Protein AF-J9Q4H8-F1 (afdb_monomer_lite)

Fo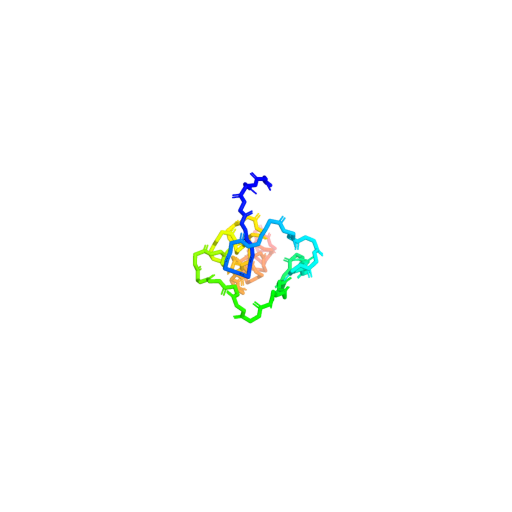ldseek 3Di:
DDDDDAFLQRHNPDVVQWDDDLADIDGDPSGDPVRVVVVCVVSVHPPPDVVVVVVVVVVVVVVVVD

Structure (mmCIF, N/CA/C/O backbone):
data_AF-J9Q4H8-F1
#
_entry.id   AF-J9Q4H8-F1
#
loop_
_atom_site.group_PDB
_atom_site.id
_atom_site.type_symbol
_atom_site.label_atom_id
_atom_site.label_alt_id
_atom_site.label_comp_id
_atom_site.label_asym_id
_atom_site.label_entity_id
_atom_site.label_seq_id
_atom_site.pdbx_PDB_ins_code
_atom_site.Cartn_x
_atom_site.Cartn_y
_atom_site.Cartn_z
_atom_site.occupancy
_atom_site.B_iso_or_equiv
_atom_site.auth_seq_id
_atom_site.auth_comp_id
_atom_site.auth_asym_id
_atom_site.auth_atom_id
_atom_site.pdbx_PDB_model_num
ATOM 1 N N . PRO A 1 1 ? -8.868 10.666 2.093 1.00 85.31 1 PRO A N 1
ATOM 2 C CA . PRO A 1 1 ? -7.971 11.588 1.352 1.00 85.31 1 PRO A CA 1
ATOM 3 C C . PRO A 1 1 ? -7.265 10.813 0.238 1.00 85.31 1 PRO A C 1
ATOM 5 O O . PRO A 1 1 ? -7.166 9.598 0.366 1.00 85.31 1 PRO A O 1
ATOM 8 N N . LEU A 1 2 ? -6.828 11.471 -0.836 1.00 93.12 2 LEU A N 1
ATOM 9 C CA . LEU A 1 2 ? -6.102 10.834 -1.941 1.00 93.12 2 LEU A CA 1
ATOM 10 C C . LEU A 1 2 ? -4.724 11.487 -2.062 1.00 93.12 2 LEU A C 1
ATOM 12 O O . LEU A 1 2 ? -4.617 12.705 -1.926 1.00 93.12 2 LEU A O 1
ATOM 16 N N . VAL A 1 3 ? -3.691 10.682 -2.300 1.00 95.06 3 VAL A N 1
ATOM 17 C CA . VAL A 1 3 ? -2.297 11.123 -2.446 1.00 95.06 3 VAL A CA 1
ATOM 18 C C . VAL A 1 3 ? -1.659 10.324 -3.581 1.00 95.06 3 VAL A C 1
ATOM 20 O O . VAL A 1 3 ? -1.913 9.129 -3.713 1.00 95.06 3 VAL A O 1
ATOM 23 N N . ALA A 1 4 ? -0.854 10.987 -4.411 1.00 95.88 4 ALA A N 1
ATOM 24 C CA . ALA A 1 4 ? -0.035 10.319 -5.417 1.00 95.88 4 ALA A CA 1
ATOM 25 C C . ALA A 1 4 ? 1.210 9.709 -4.755 1.00 95.88 4 ALA A C 1
ATOM 27 O O . ALA A 1 4 ? 1.862 10.365 -3.944 1.00 95.88 4 ALA A O 1
ATOM 28 N N . GLY A 1 5 ? 1.550 8.474 -5.116 1.00 95.81 5 GLY A N 1
ATOM 29 C CA . GLY A 1 5 ? 2.702 7.759 -4.575 1.00 95.81 5 GLY A CA 1
ATOM 30 C C . GLY A 1 5 ? 3.058 6.538 -5.414 1.00 95.81 5 GLY A C 1
ATOM 31 O O . GLY A 1 5 ? 2.399 6.253 -6.412 1.00 95.81 5 GLY A O 1
ATOM 32 N N . THR A 1 6 ? 4.105 5.837 -4.993 1.00 97.81 6 THR A N 1
ATOM 33 C CA . THR A 1 6 ? 4.603 4.592 -5.591 1.00 97.81 6 THR A CA 1
ATOM 34 C C . THR A 1 6 ? 4.698 3.495 -4.529 1.00 97.81 6 THR A C 1
ATOM 36 O O . THR A 1 6 ? 4.586 3.769 -3.333 1.00 97.81 6 THR A O 1
ATOM 39 N N . VAL A 1 7 ? 4.894 2.250 -4.959 1.00 97.56 7 VAL A N 1
ATOM 40 C CA . VAL A 1 7 ? 5.211 1.099 -4.092 1.00 97.56 7 VAL A CA 1
ATOM 41 C C . VAL A 1 7 ? 6.419 0.347 -4.640 1.00 97.56 7 VAL A C 1
ATOM 43 O O . VAL A 1 7 ? 6.775 0.521 -5.801 1.00 97.56 7 VAL A O 1
ATOM 46 N N . ASN A 1 8 ? 7.034 -0.537 -3.851 1.00 97.69 8 ASN A N 1
ATOM 47 C CA . ASN A 1 8 ? 8.116 -1.413 -4.320 1.00 97.69 8 ASN A CA 1
ATOM 48 C C . ASN A 1 8 ? 9.254 -0.669 -5.049 1.00 97.69 8 ASN A C 1
ATOM 50 O O . ASN A 1 8 ? 9.666 -1.079 -6.135 1.00 97.69 8 ASN A O 1
ATOM 54 N N . ARG A 1 9 ? 9.757 0.426 -4.459 1.00 97.38 9 ARG A N 1
ATOM 55 C CA . ARG A 1 9 ? 10.873 1.222 -4.995 1.00 97.38 9 ARG A CA 1
ATOM 56 C C . ARG A 1 9 ? 10.537 1.893 -6.335 1.00 97.38 9 ARG A C 1
ATOM 58 O O . ARG A 1 9 ? 11.307 1.819 -7.293 1.00 97.38 9 ARG A O 1
ATOM 65 N N . GLY A 1 10 ? 9.411 2.602 -6.382 1.00 96.44 10 GLY A N 1
ATOM 66 C CA . GLY A 1 10 ? 9.046 3.442 -7.527 1.00 96.44 10 GLY A CA 1
ATOM 67 C C . GLY A 1 10 ? 8.103 2.796 -8.543 1.00 96.44 10 GLY A C 1
ATOM 68 O O . GLY A 1 10 ? 7.903 3.365 -9.613 1.00 96.44 10 GLY A O 1
ATOM 69 N N . SER A 1 11 ? 7.512 1.639 -8.239 1.00 96.88 11 SER A N 1
ATOM 70 C CA . SER A 1 11 ? 6.455 1.057 -9.067 1.00 96.88 11 SER A CA 1
ATOM 71 C C . SER A 1 11 ? 5.174 1.886 -8.969 1.00 96.88 11 SER A C 1
ATOM 73 O O . SER A 1 11 ? 4.689 2.200 -7.881 1.00 96.88 11 SER A O 1
ATOM 75 N N . ASP A 1 12 ? 4.603 2.205 -10.125 1.00 95.94 12 ASP A N 1
ATOM 76 C CA . ASP A 1 12 ? 3.325 2.898 -10.294 1.00 95.94 12 ASP A CA 1
ATOM 77 C C . ASP A 1 12 ? 2.115 1.944 -10.248 1.00 95.94 12 ASP A C 1
ATOM 79 O O . ASP A 1 12 ? 0.965 2.381 -10.177 1.00 95.94 12 ASP A O 1
ATOM 83 N N . VAL A 1 13 ? 2.353 0.628 -10.218 1.00 96.06 13 VAL A N 1
ATOM 84 C CA . VAL A 1 13 ? 1.308 -0.406 -10.189 1.00 96.06 13 VAL A CA 1
ATOM 85 C C . VAL A 1 13 ? 0.860 -0.694 -8.749 1.00 96.06 13 VAL A C 1
ATOM 87 O O . VAL A 1 13 ? 1.008 -1.801 -8.227 1.00 96.06 13 VAL A O 1
ATOM 90 N N . ILE A 1 14 ? 0.275 0.314 -8.096 1.00 95.50 14 ILE A N 1
ATOM 91 C CA . ILE A 1 14 ? -0.107 0.268 -6.671 1.00 95.50 14 ILE A CA 1
ATOM 92 C C . ILE A 1 14 ? -1.030 -0.918 -6.357 1.00 95.50 14 ILE A C 1
ATOM 94 O O . ILE A 1 14 ? -0.783 -1.661 -5.412 1.00 95.50 14 ILE A O 1
ATOM 98 N N . GLY A 1 15 ? -2.059 -1.143 -7.181 1.00 95.00 15 GLY A N 1
ATOM 99 C CA . GLY A 1 15 ? -3.067 -2.181 -6.932 1.00 95.00 15 GLY A CA 1
ATOM 100 C C . GLY A 1 15 ? -2.542 -3.620 -6.994 1.00 95.00 15 GLY A C 1
ATOM 101 O O . GLY A 1 15 ? -3.162 -4.511 -6.424 1.00 95.00 15 GLY A O 1
ATOM 102 N N . ALA A 1 16 ? -1.410 -3.856 -7.664 1.00 96.25 16 ALA A N 1
ATOM 103 C CA . ALA A 1 16 ? -0.747 -5.162 -7.663 1.00 96.25 16 ALA A CA 1
ATOM 104 C C . ALA A 1 16 ? 0.323 -5.271 -6.565 1.00 96.25 16 ALA A C 1
ATO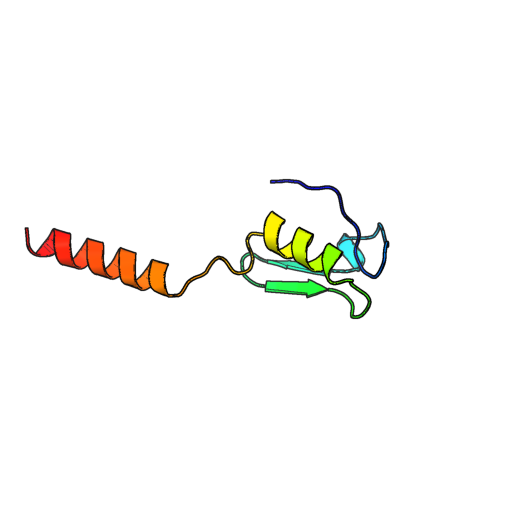M 106 O O . ALA A 1 16 ? 0.652 -6.374 -6.134 1.00 96.25 16 ALA A O 1
ATOM 107 N N . GLY A 1 17 ? 0.890 -4.139 -6.138 1.00 95.75 17 GLY A N 1
ATOM 108 C CA . GLY A 1 17 ? 2.009 -4.091 -5.201 1.00 95.75 17 GLY A CA 1
ATOM 109 C C . GLY A 1 17 ? 1.619 -4.021 -3.726 1.00 95.75 17 GLY A C 1
ATOM 110 O O . GLY A 1 17 ? 2.484 -4.245 -2.875 1.00 95.75 17 GLY A O 1
ATOM 111 N N . MET A 1 18 ? 0.354 -3.724 -3.415 1.00 96.12 18 MET A N 1
ATOM 112 C CA . MET A 1 18 ? -0.148 -3.692 -2.044 1.00 96.12 18 MET A CA 1
ATOM 113 C C . MET A 1 18 ? -1.650 -3.981 -1.945 1.00 96.12 18 MET A C 1
ATOM 115 O O . MET A 1 18 ? -2.416 -3.721 -2.870 1.00 96.12 18 MET A O 1
ATOM 119 N N . VAL A 1 19 ? -2.077 -4.458 -0.777 1.00 97.31 19 VAL A N 1
ATOM 120 C CA . VAL A 1 19 ? -3.486 -4.558 -0.374 1.00 97.31 19 VAL A CA 1
ATOM 121 C C . VAL A 1 19 ? -3.654 -3.939 1.006 1.00 97.31 19 VAL A C 1
ATOM 123 O O . VAL A 1 19 ? -2.806 -4.113 1.879 1.00 97.31 19 VAL A O 1
ATOM 126 N N . VAL A 1 20 ? -4.742 -3.206 1.215 1.00 96.62 20 VAL A N 1
ATOM 127 C CA . VAL A 1 20 ? -4.954 -2.425 2.438 1.00 96.62 20 VAL A CA 1
ATOM 128 C C . VAL A 1 20 ? -6.406 -2.493 2.883 1.00 96.62 20 VAL A C 1
ATOM 130 O O . VAL A 1 20 ? -7.321 -2.547 2.060 1.00 96.62 20 VAL A O 1
ATOM 133 N N . ASN A 1 21 ? -6.604 -2.491 4.197 1.00 94.38 21 ASN A N 1
ATOM 134 C CA . ASN A 1 21 ? -7.887 -2.248 4.838 1.00 94.38 21 A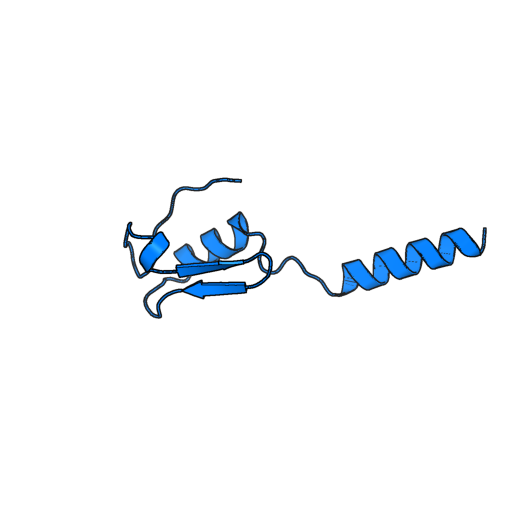SN A CA 1
ATOM 135 C C . ASN A 1 21 ? -7.737 -1.153 5.913 1.00 94.38 21 ASN A C 1
ATOM 137 O O . ASN A 1 21 ? -6.672 -0.564 6.080 1.00 94.38 21 ASN A O 1
ATOM 141 N N . ASP A 1 22 ? -8.796 -0.924 6.683 1.00 91.44 22 ASP A N 1
ATOM 142 C CA . ASP A 1 22 ? -8.888 0.146 7.684 1.00 91.44 22 ASP A CA 1
ATOM 143 C C . ASP A 1 22 ? -7.901 0.042 8.869 1.00 91.44 22 ASP A C 1
ATOM 145 O O . ASP A 1 22 ? -7.888 0.919 9.737 1.00 91.44 22 ASP A O 1
ATOM 149 N N . TRP A 1 23 ? -7.131 -1.044 8.991 1.00 91.38 23 TRP A N 1
ATOM 150 C CA . TRP A 1 23 ? -6.223 -1.266 10.125 1.00 91.38 23 TRP A CA 1
ATOM 151 C C . TRP A 1 23 ? -4.903 -1.955 9.788 1.00 91.38 23 TRP A C 1
ATOM 153 O O . TRP A 1 23 ? -4.049 -2.071 10.666 1.00 91.38 23 TRP A O 1
ATOM 163 N N . ILE A 1 24 ? -4.720 -2.436 8.561 1.00 93.06 24 ILE A N 1
ATOM 164 C CA . ILE A 1 24 ? -3.482 -3.066 8.121 1.00 93.06 24 ILE A CA 1
ATOM 165 C C . ILE A 1 24 ? -3.265 -2.858 6.623 1.00 93.06 24 ILE A C 1
ATOM 167 O O . ILE A 1 24 ? -4.201 -2.878 5.824 1.00 93.06 24 ILE A O 1
ATOM 171 N N . SER A 1 25 ? -1.998 -2.704 6.249 1.00 95.31 25 SER A N 1
ATOM 172 C CA . SER A 1 25 ? -1.534 -2.690 4.867 1.00 95.31 25 SER A CA 1
ATOM 173 C C . SER A 1 25 ? -0.471 -3.764 4.679 1.00 95.31 25 SER A C 1
ATOM 175 O O . SER A 1 25 ? 0.446 -3.879 5.491 1.00 95.31 25 SER A O 1
ATOM 177 N N . PHE A 1 26 ? -0.578 -4.527 3.596 1.00 96.12 26 PHE A N 1
ATOM 178 C CA . PHE A 1 26 ? 0.440 -5.470 3.149 1.00 96.12 26 PHE A CA 1
ATOM 179 C C . PHE A 1 26 ? 1.029 -4.964 1.838 1.00 96.12 26 PHE A C 1
ATOM 181 O O . PHE A 1 26 ? 0.300 -4.786 0.864 1.00 96.12 26 PHE A O 1
ATOM 188 N N . CYS A 1 27 ? 2.342 -4.757 1.814 1.00 96.88 27 CYS A N 1
ATOM 189 C CA . CYS A 1 27 ? 3.084 -4.271 0.653 1.00 96.88 27 CYS A CA 1
ATOM 190 C C . CYS A 1 27 ? 4.221 -5.245 0.325 1.00 96.88 27 CYS A C 1
ATOM 192 O O . CYS A 1 27 ? 4.637 -6.033 1.180 1.00 96.88 27 CYS A O 1
ATOM 194 N N . GLY A 1 28 ? 4.741 -5.195 -0.901 1.00 96.88 28 GLY A N 1
ATOM 195 C CA . GLY A 1 28 ? 5.924 -5.975 -1.265 1.00 96.88 28 GLY A CA 1
ATOM 196 C C . GLY A 1 28 ? 7.177 -5.542 -0.491 1.00 96.88 28 GLY A C 1
ATOM 197 O O . GLY A 1 28 ? 7.295 -4.397 -0.046 1.00 96.88 28 GLY A O 1
ATOM 198 N N . LEU A 1 29 ? 8.120 -6.477 -0.339 1.00 97.19 29 LEU A N 1
ATOM 199 C CA . LEU A 1 29 ? 9.335 -6.323 0.478 1.00 97.19 29 LEU A CA 1
ATOM 200 C C . LEU A 1 29 ? 10.225 -5.147 0.039 1.00 97.19 29 LEU A C 1
ATOM 202 O O . LEU A 1 29 ? 10.909 -4.551 0.865 1.00 97.19 29 LEU A O 1
ATOM 206 N N . ASP A 1 30 ? 10.192 -4.791 -1.243 1.00 97.81 30 ASP A N 1
ATOM 207 C CA . ASP A 1 30 ? 11.008 -3.709 -1.799 1.00 97.81 30 ASP A CA 1
ATOM 208 C C . ASP A 1 30 ? 10.429 -2.308 -1.547 1.00 97.81 30 ASP A C 1
ATOM 210 O O . ASP A 1 30 ? 11.028 -1.312 -1.961 1.00 97.81 30 ASP A O 1
ATOM 214 N N . THR A 1 31 ? 9.268 -2.204 -0.890 1.00 98.06 31 THR A N 1
ATOM 215 C CA . THR A 1 31 ? 8.651 -0.912 -0.569 1.00 98.06 31 THR A CA 1
ATOM 216 C C . THR A 1 31 ? 9.535 -0.141 0.409 1.00 98.06 31 THR A C 1
ATOM 218 O O . THR A 1 31 ? 9.919 -0.633 1.469 1.00 98.06 31 THR A O 1
ATOM 221 N N . THR A 1 32 ? 9.882 1.085 0.039 1.00 98.00 32 THR A N 1
ATOM 222 C CA . THR A 1 32 ? 10.805 1.930 0.803 1.00 98.00 32 THR A CA 1
ATOM 223 C C . THR A 1 32 ? 10.126 2.555 2.022 1.00 98.00 32 THR A C 1
ATOM 225 O O . THR A 1 32 ? 8.906 2.702 2.067 1.00 98.00 32 THR A O 1
ATOM 228 N N . SER A 1 33 ? 10.911 2.996 3.011 1.00 97.12 33 SER A N 1
ATOM 229 C CA . SER A 1 33 ? 10.375 3.670 4.203 1.00 97.12 33 SER A CA 1
ATOM 230 C C . SER A 1 33 ? 9.577 4.932 3.866 1.00 97.12 33 SER A C 1
ATOM 232 O O . SER A 1 33 ? 8.561 5.192 4.500 1.00 97.12 33 SER A O 1
ATOM 234 N N . THR A 1 34 ? 9.984 5.690 2.843 1.00 96.50 34 THR A N 1
ATOM 235 C CA . THR A 1 34 ? 9.249 6.877 2.382 1.00 96.50 34 THR A CA 1
ATOM 236 C C . THR A 1 34 ? 7.894 6.514 1.778 1.00 96.50 34 THR A C 1
ATOM 238 O O . THR A 1 34 ? 6.906 7.183 2.070 1.00 96.50 34 THR A O 1
ATOM 241 N N . GLU A 1 35 ? 7.824 5.444 0.979 1.00 97.56 35 GLU A N 1
ATOM 242 C CA . GLU A 1 35 ? 6.555 4.928 0.446 1.00 97.56 35 GLU A CA 1
ATOM 243 C C . GLU A 1 35 ? 5.646 4.447 1.588 1.00 97.56 35 GLU A C 1
ATOM 245 O O . GLU A 1 35 ? 4.474 4.818 1.636 1.00 97.56 35 GLU A O 1
ATOM 250 N N . LEU A 1 36 ? 6.197 3.710 2.562 1.00 95.56 36 LEU A N 1
ATOM 251 C CA . LEU A 1 36 ? 5.458 3.261 3.746 1.00 95.56 36 LEU A CA 1
ATOM 252 C C . LEU A 1 36 ? 4.903 4.433 4.565 1.00 95.56 36 LEU A C 1
ATOM 254 O O . LEU A 1 36 ? 3.728 4.409 4.916 1.00 95.56 36 LEU A O 1
ATOM 258 N N . SER A 1 37 ? 5.681 5.494 4.800 1.00 95.06 37 SER A N 1
ATOM 259 C CA . SER A 1 37 ? 5.198 6.671 5.537 1.00 95.06 37 SER A CA 1
ATOM 260 C C . SER A 1 37 ? 4.026 7.373 4.841 1.00 95.06 37 SER A C 1
ATOM 262 O O . SER A 1 37 ? 3.107 7.855 5.504 1.00 95.06 37 SER A O 1
ATOM 264 N N . VAL A 1 38 ? 4.025 7.424 3.503 1.00 95.38 38 VAL A N 1
ATOM 265 C CA . VAL A 1 38 ? 2.901 7.982 2.732 1.00 95.38 38 VAL A CA 1
ATOM 266 C C . VAL A 1 38 ? 1.665 7.087 2.850 1.00 95.38 38 VAL A C 1
ATOM 268 O O . VAL A 1 38 ? 0.560 7.596 3.050 1.00 95.38 38 VAL A O 1
ATOM 271 N N . ILE A 1 39 ? 1.848 5.766 2.769 1.00 94.88 39 ILE A N 1
ATOM 272 C CA . ILE A 1 39 ? 0.776 4.772 2.916 1.00 94.88 39 ILE A CA 1
ATOM 273 C C . ILE A 1 39 ? 0.143 4.865 4.309 1.00 94.88 39 ILE A C 1
ATOM 275 O O . ILE A 1 39 ? -1.074 5.003 4.425 1.00 94.88 39 ILE A O 1
ATOM 279 N N . GLU A 1 40 ? 0.952 4.854 5.365 1.00 93.12 40 GLU A N 1
ATOM 280 C CA . GLU A 1 40 ? 0.476 4.957 6.746 1.00 93.12 40 GLU A CA 1
ATOM 281 C C . GLU A 1 40 ? -0.297 6.257 6.977 1.00 93.12 40 GLU A C 1
ATOM 283 O O . GLU A 1 40 ? -1.392 6.235 7.537 1.00 93.12 40 GLU A O 1
ATOM 288 N N . SER A 1 41 ? 0.210 7.381 6.466 1.00 93.38 41 SER A N 1
ATOM 289 C CA . SER A 1 41 ? -0.441 8.683 6.610 1.00 93.38 41 SER A CA 1
ATOM 290 C C . SER A 1 41 ? -1.773 8.775 5.856 1.00 93.38 41 SER A C 1
ATOM 292 O O . SER A 1 41 ? -2.767 9.248 6.414 1.00 93.38 41 SER A O 1
ATOM 294 N N . VAL A 1 42 ? -1.839 8.313 4.599 1.00 94.50 42 VAL A N 1
ATOM 295 C CA . VAL A 1 42 ? -3.055 8.464 3.780 1.00 94.50 42 VAL A CA 1
ATOM 296 C C . VAL A 1 42 ? -4.186 7.547 4.252 1.00 94.50 42 VAL A C 1
ATOM 298 O O . VAL A 1 42 ? -5.353 7.956 4.234 1.00 94.50 42 VAL A O 1
ATOM 301 N N . PHE A 1 43 ? -3.837 6.344 4.720 1.00 93.81 43 PHE A N 1
ATOM 302 C CA . PHE A 1 43 ? -4.774 5.360 5.266 1.00 93.81 43 PHE A CA 1
ATOM 303 C C . PHE A 1 43 ? -4.958 5.473 6.785 1.00 93.81 43 PHE A C 1
ATOM 305 O O . PHE A 1 43 ? -5.784 4.756 7.345 1.00 93.81 43 PHE A O 1
ATOM 312 N N . LYS A 1 44 ? -4.253 6.402 7.448 1.00 92.12 44 LYS A N 1
ATOM 313 C CA . LYS A 1 44 ? -4.304 6.634 8.904 1.00 92.12 44 LYS A CA 1
ATOM 314 C C . LYS A 1 44 ? -4.007 5.370 9.720 1.00 92.12 44 LYS A C 1
ATOM 316 O O . LYS A 1 44 ? -4.629 5.100 10.750 1.00 92.12 44 LYS A O 1
ATOM 321 N N . LEU A 1 45 ? -3.059 4.574 9.236 1.00 89.44 45 LEU A N 1
ATOM 322 C CA . LEU A 1 45 ? -2.592 3.369 9.909 1.00 89.44 45 LEU A CA 1
ATOM 323 C C . LEU A 1 45 ? -1.624 3.801 11.017 1.00 89.44 45 LEU A C 1
ATOM 325 O O . LEU A 1 45 ? -0.645 4.484 10.745 1.00 89.44 45 LEU A O 1
ATOM 329 N N . GLY A 1 46 ? -1.915 3.440 12.268 1.00 77.00 46 GLY A N 1
ATOM 330 C CA . GLY A 1 46 ? -1.084 3.796 13.431 1.00 77.00 46 GLY A CA 1
ATOM 331 C C . GLY A 1 46 ? -1.733 4.757 14.433 1.00 77.00 46 GLY A C 1
ATOM 332 O O . GLY A 1 46 ? -1.381 4.717 15.608 1.00 77.00 46 GLY A O 1
ATOM 333 N N . ASP A 1 47 ? -2.765 5.512 14.040 1.00 64.06 47 ASP A N 1
ATOM 334 C CA . ASP A 1 47 ? -3.496 6.417 14.953 1.00 64.06 47 ASP A CA 1
ATOM 335 C C . ASP A 1 47 ? -4.487 5.695 15.887 1.00 64.06 47 ASP A C 1
ATOM 337 O O . ASP A 1 47 ? -5.141 6.316 16.730 1.00 64.06 47 ASP A O 1
ATOM 341 N N . ARG A 1 48 ? -4.588 4.361 15.800 1.00 58.00 48 ARG A N 1
ATOM 342 C CA . ARG A 1 48 ? -5.329 3.543 16.772 1.00 58.00 48 ARG A CA 1
ATOM 343 C C . ARG A 1 48 ? -4.536 3.437 18.070 1.00 58.00 48 ARG A C 1
ATOM 345 O O . ARG A 1 48 ? -4.008 2.386 18.424 1.00 58.00 48 ARG A O 1
ATOM 352 N N . THR A 1 49 ? -4.468 4.538 18.802 1.00 56.16 49 THR A N 1
ATOM 353 C CA . THR A 1 49 ? -4.068 4.495 20.201 1.00 56.16 49 THR A CA 1
ATOM 354 C C . THR A 1 49 ? -5.143 3.719 20.985 1.00 56.16 49 THR A C 1
ATOM 356 O O . THR A 1 49 ? -6.325 4.065 20.907 1.00 56.16 49 THR A O 1
ATOM 359 N N . PRO A 1 50 ? -4.792 2.684 21.775 1.00 54.81 50 PRO A N 1
ATOM 360 C CA . PRO A 1 50 ? -5.740 2.004 22.671 1.00 54.81 50 PRO A CA 1
ATOM 361 C C . PRO A 1 50 ? -6.455 2.968 23.632 1.00 54.81 50 PRO A C 1
ATOM 363 O O . PRO A 1 50 ? -7.504 2.645 24.189 1.00 54.81 50 PRO A O 1
ATOM 366 N N . SER A 1 51 ? -5.894 4.168 23.819 1.00 56.62 51 SER A N 1
ATOM 367 C CA . SER A 1 51 ? -6.486 5.232 24.615 1.00 56.62 51 SER A CA 1
ATOM 368 C C . SER A 1 51 ? -7.818 5.733 24.081 1.00 56.62 51 SER A C 1
ATOM 370 O O . SER A 1 51 ? -8.628 6.111 24.913 1.00 56.62 51 SER A O 1
ATOM 372 N N . ALA A 1 52 ? -8.088 5.704 22.769 1.00 58.69 52 ALA A N 1
ATOM 373 C CA . ALA A 1 52 ? -9.378 6.152 22.232 1.00 58.69 52 ALA A CA 1
ATOM 374 C C . ALA A 1 52 ? -10.549 5.379 22.866 1.00 58.69 52 ALA A C 1
ATOM 376 O O . ALA A 1 52 ? -11.488 5.984 23.374 1.00 58.69 52 ALA A O 1
ATOM 377 N N . ILE A 1 53 ? -10.404 4.054 22.979 1.00 61.25 53 ILE A N 1
ATOM 378 C CA . ILE A 1 53 ? -11.387 3.177 23.628 1.00 61.25 53 ILE A CA 1
ATOM 379 C C . ILE A 1 53 ? -11.486 3.500 25.126 1.00 61.25 53 ILE A C 1
ATOM 381 O O . ILE A 1 53 ? -12.579 3.616 25.669 1.00 61.25 53 ILE A O 1
ATOM 385 N N . SER A 1 54 ? -10.352 3.690 25.814 1.00 64.75 54 SER A N 1
ATOM 386 C CA . SER A 1 54 ? -10.372 4.031 27.246 1.00 64.75 54 SER A CA 1
ATOM 387 C C . SER A 1 54 ? -10.949 5.419 27.535 1.00 64.75 54 SER A C 1
ATOM 389 O O . SER A 1 54 ? -11.502 5.630 28.610 1.00 64.75 54 SER A O 1
ATOM 391 N N . THR A 1 55 ? -10.799 6.367 26.609 1.00 68.94 55 THR A N 1
ATOM 392 C CA . THR A 1 55 ? -11.293 7.739 26.743 1.00 68.94 55 THR A CA 1
ATOM 393 C C . THR A 1 55 ? -12.798 7.769 26.515 1.00 68.94 55 THR A C 1
ATOM 395 O O . THR A 1 55 ? -13.499 8.282 27.377 1.00 68.94 55 THR A O 1
ATOM 398 N N . GLU A 1 56 ? -13.306 7.111 25.467 1.00 72.19 56 GLU A N 1
ATOM 399 C CA . GLU A 1 56 ? -14.755 6.941 25.253 1.00 72.19 56 GLU A CA 1
ATOM 400 C C . GLU A 1 56 ? -15.428 6.195 26.417 1.00 72.19 56 GLU A C 1
ATOM 402 O O . GLU A 1 56 ? -16.483 6.604 26.910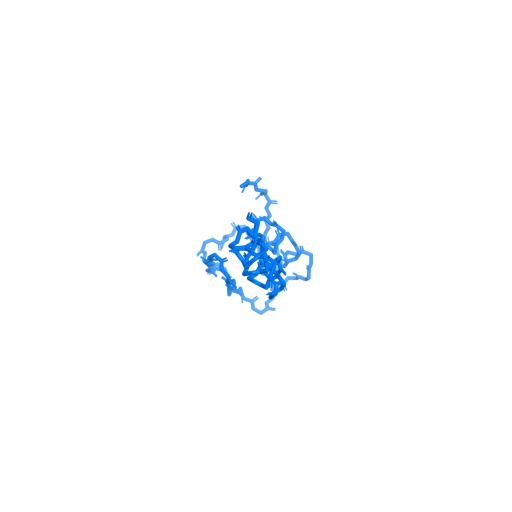 1.00 72.19 56 GLU A O 1
ATOM 407 N N . MET A 1 57 ? -14.798 5.123 26.919 1.00 74.81 57 MET A N 1
ATOM 408 C CA . MET A 1 57 ? -15.301 4.394 28.090 1.00 74.81 57 MET A CA 1
ATOM 409 C C . MET A 1 57 ? -15.308 5.268 29.352 1.00 74.81 57 MET A C 1
ATOM 411 O O . MET A 1 57 ? -16.242 5.178 30.147 1.00 74.81 57 MET A O 1
ATOM 415 N N . ARG A 1 58 ? -14.291 6.120 29.551 1.00 73.81 58 ARG A N 1
ATOM 416 C CA . ARG A 1 58 ? -14.242 7.068 30.676 1.00 73.81 58 ARG A CA 1
ATOM 417 C C . ARG A 1 58 ? -15.304 8.157 30.561 1.00 73.81 58 ARG A C 1
ATOM 419 O O . ARG A 1 58 ? -15.945 8.432 31.567 1.00 73.81 58 ARG A O 1
ATOM 426 N N . GLU A 1 59 ? -15.509 8.748 29.387 1.00 80.50 59 GLU A N 1
ATOM 427 C CA . GLU A 1 59 ? -16.552 9.765 29.177 1.00 80.50 59 GLU A CA 1
ATOM 428 C C . GLU A 1 59 ? -17.948 9.201 29.465 1.00 80.50 59 GLU A C 1
ATOM 430 O O . GLU A 1 59 ? -18.692 9.793 30.243 1.00 80.50 59 GLU A O 1
ATOM 435 N N . SER A 1 60 ? -18.248 7.996 28.965 1.00 80.56 60 SER A N 1
ATOM 436 C CA . SER A 1 60 ? -19.528 7.311 29.219 1.00 80.56 60 SER A CA 1
ATOM 437 C C . SER A 1 60 ? -19.773 7.041 30.712 1.00 80.56 60 SER A C 1
ATOM 439 O O . SER A 1 60 ? -20.895 7.158 31.212 1.00 80.56 60 SER A O 1
ATOM 441 N N . LEU A 1 61 ? -18.716 6.672 31.447 1.00 79.44 61 LEU A N 1
ATOM 442 C CA . LEU A 1 61 ? -18.782 6.472 32.896 1.00 79.44 61 LEU A CA 1
ATOM 443 C C . LEU A 1 61 ? -18.991 7.793 33.639 1.00 79.44 61 LEU A C 1
ATOM 445 O O . LEU A 1 61 ? -19.775 7.822 34.577 1.00 79.44 61 LEU A O 1
ATOM 449 N N . ILE A 1 62 ? -18.317 8.873 33.238 1.00 81.06 62 ILE A N 1
ATOM 450 C CA . ILE A 1 62 ? -18.443 10.191 33.877 1.00 81.06 62 ILE A CA 1
ATOM 451 C C . ILE A 1 62 ? -19.861 10.747 33.703 1.00 81.06 62 ILE A C 1
ATOM 453 O O . ILE A 1 62 ? -20.433 11.250 34.667 1.00 81.06 62 ILE A O 1
ATOM 457 N N . GLU A 1 63 ? -20.450 10.602 32.516 1.00 78.50 63 GLU A N 1
ATOM 458 C CA . GLU A 1 63 ? -21.812 11.068 32.229 1.00 78.50 63 GLU A CA 1
ATOM 459 C C . GLU A 1 63 ? -22.886 10.299 33.017 1.00 78.50 63 GLU A C 1
ATOM 461 O O . GLU A 1 63 ? -23.918 10.860 33.354 1.00 78.50 63 GLU A O 1
ATOM 466 N N . SER A 1 64 ? -22.622 9.045 33.400 1.00 74.12 64 SER A N 1
ATOM 467 C CA . SER A 1 64 ? -23.548 8.244 34.219 1.00 74.12 64 SER A CA 1
ATOM 468 C C . SER A 1 64 ? -23.536 8.598 35.716 1.00 74.12 64 SER A C 1
ATOM 470 O O . SER A 1 64 ? -24.360 8.080 36.470 1.00 74.12 64 SER A O 1
ATOM 472 N N . ILE A 1 65 ? -22.571 9.407 36.172 1.00 72.25 65 ILE A N 1
ATOM 473 C CA . ILE A 1 65 ? -22.396 9.791 37.588 1.00 72.25 65 ILE A CA 1
ATOM 474 C C . ILE A 1 65 ? -22.878 11.237 37.838 1.00 72.25 65 ILE A C 1
ATOM 476 O O . ILE A 1 65 ? -22.985 11.653 38.994 1.00 72.25 65 ILE A O 1
ATOM 480 N N . ALA A 1 66 ? -23.167 11.994 36.773 1.00 54.50 66 ALA A N 1
ATOM 481 C CA . ALA A 1 66 ? -23.793 13.317 36.817 1.00 54.50 66 ALA A CA 1
ATOM 482 C C . ALA A 1 66 ? -25.327 13.208 36.798 1.00 54.50 66 ALA A C 1
ATOM 484 O O . ALA A 1 66 ? -25.969 14.049 37.468 1.00 54.50 66 ALA A O 1
#

Sequence (66 aa):
PLVAGTVNRGSDVIGAGMVVNDWISFCGLDTTSTELSVIESVFKLGDRTPSAISTEMRESLIESIA

pLDDT: mean 86.82, std 13.63, range [54.5, 98.06]

Secondary structure (DSSP, 8-state):
------BTTTBS-HHHHEEE-SS-EEE-TT--HHHHHHHHHHHTTT---THHHHHHHHHHHHHTT-

Radius of gy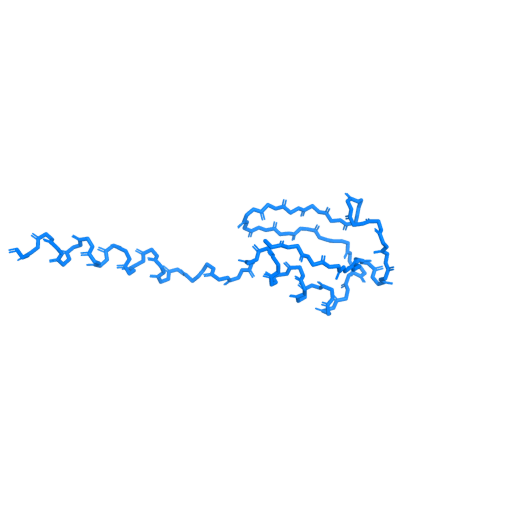ration: 17.3 Å; chains: 1; bounding box: 35×20×48 Å

Organism: Ostrea edulis (NCBI:txid37623)

InterPro d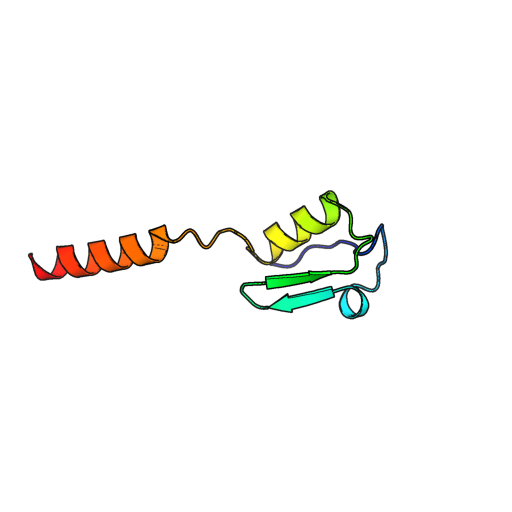omains:
  IPR002769 Translation initiation factor IF6 [PF01912] (2-24)
  IPR002769 Translation initiation factor IF6 [PTHR10784] (1-65)